Protein AF-A0A6A6PEU9-F1 (afdb_monomer_lite)

InterPro domains:
  IPR010686 Oil body-associated protein-like [PF06884] (40-135)
  IPR010686 Oil body-associated protein-like [PTHR31360] (38-137)

Structure (mmCIF, N/CA/C/O backbone):
data_AF-A0A6A6PEU9-F1
#
_entry.id   AF-A0A6A6PEU9-F1
#
loop_
_atom_site.group_PDB
_atom_site.id
_atom_site.type_symbol
_atom_site.label_atom_id
_atom_site.label_alt_id
_atom_site.label_comp_id
_atom_site.label_asym_id
_atom_site.label_entity_id
_atom_site.label_seq_id
_atom_site.pdbx_PDB_ins_code
_atom_site.Cartn_x
_atom_site.Cartn_y
_atom_site.Cartn_z
_atom_site.occupancy
_atom_site.B_iso_or_equiv
_atom_site.auth_seq_id
_atom_site.auth_comp_id
_atom_site.auth_asym_id
_atom_site.auth_atom_id
_atom_site.pdbx_PDB_model_num
ATOM 1 N N . MET A 1 1 ? 20.104 -5.148 23.949 1.00 26.19 1 MET A N 1
ATOM 2 C CA . MET A 1 1 ? 18.707 -4.749 23.679 1.00 26.19 1 MET A CA 1
ATOM 3 C C . MET A 1 1 ? 18.734 -3.359 23.061 1.00 26.19 1 MET A C 1
ATOM 5 O O . MET A 1 1 ? 18.937 -2.406 23.805 1.00 26.19 1 MET A O 1
ATOM 9 N N . PRO A 1 2 ? 18.671 -3.217 21.726 1.00 27.73 2 PRO A N 1
ATOM 10 C CA . PRO A 1 2 ? 18.661 -1.906 21.102 1.00 27.73 2 PRO A CA 1
ATOM 11 C C . PRO A 1 2 ? 17.276 -1.279 21.257 1.00 27.73 2 PRO A C 1
ATOM 13 O O . PRO A 1 2 ? 16.243 -1.933 21.154 1.00 27.73 2 PRO A O 1
ATOM 16 N N . THR A 1 3 ? 17.299 0.004 21.565 1.00 26.80 3 THR A N 1
ATOM 17 C CA . THR A 1 3 ? 16.186 0.875 21.921 1.00 26.80 3 THR A CA 1
ATOM 18 C C . THR A 1 3 ? 15.243 1.149 20.748 1.00 26.80 3 THR A C 1
ATOM 20 O O . THR A 1 3 ? 15.671 1.631 19.703 1.00 26.80 3 THR A O 1
ATOM 23 N N . TYR A 1 4 ? 13.944 0.970 20.985 1.00 27.44 4 TYR A N 1
ATOM 24 C CA . TYR A 1 4 ? 12.799 1.236 20.093 1.00 27.44 4 TYR A CA 1
ATOM 25 C C . TYR A 1 4 ? 12.694 2.694 19.573 1.00 27.44 4 TYR A C 1
ATOM 27 O O . TYR A 1 4 ? 11.881 3.013 18.714 1.00 27.44 4 TYR A O 1
ATOM 35 N N . ARG A 1 5 ? 13.541 3.604 20.071 1.00 23.84 5 ARG A N 1
ATOM 36 C CA . ARG A 1 5 ? 13.494 5.055 19.822 1.00 23.84 5 ARG A CA 1
ATOM 37 C C . ARG A 1 5 ? 14.050 5.491 18.455 1.00 23.84 5 ARG A C 1
ATOM 39 O O . ARG A 1 5 ? 13.851 6.635 18.070 1.00 23.84 5 ARG A O 1
ATOM 46 N N . SER A 1 6 ? 14.736 4.609 17.723 1.00 22.56 6 SER A N 1
ATOM 47 C CA . SER A 1 6 ? 15.400 4.958 16.452 1.00 22.56 6 SER A CA 1
ATOM 48 C C . SER A 1 6 ? 14.559 4.716 15.190 1.00 22.56 6 SER A C 1
ATOM 50 O O . SER A 1 6 ? 14.997 5.098 14.110 1.00 22.56 6 SER A O 1
ATOM 52 N N . LEU A 1 7 ? 13.381 4.092 15.296 1.00 28.72 7 LEU A N 1
ATOM 53 C CA . LEU A 1 7 ? 12.549 3.752 14.129 1.00 28.72 7 LEU A CA 1
ATO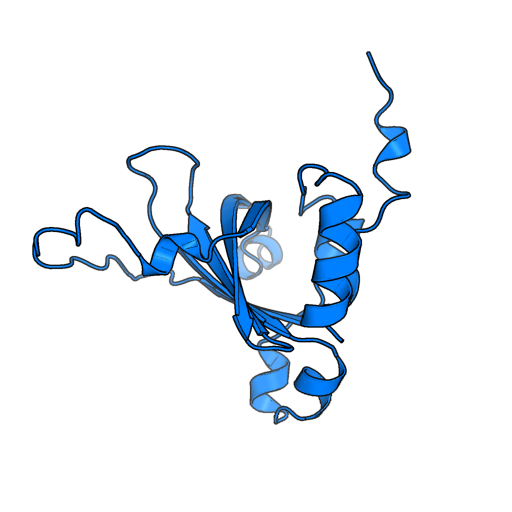M 54 C C . LEU A 1 7 ? 11.676 4.918 13.634 1.00 28.72 7 LEU A C 1
ATOM 56 O O . LEU A 1 7 ? 11.249 4.909 12.490 1.00 28.72 7 LEU A O 1
ATOM 60 N N . VAL A 1 8 ? 11.456 5.950 14.457 1.00 27.91 8 VAL A N 1
ATOM 61 C CA . VAL A 1 8 ? 10.550 7.072 14.124 1.00 27.91 8 VAL A CA 1
ATOM 62 C C . VAL A 1 8 ? 11.221 8.137 13.235 1.00 27.91 8 VAL A C 1
ATOM 64 O O . VAL A 1 8 ? 10.544 8.956 12.630 1.00 27.91 8 VAL A O 1
ATOM 67 N N . HIS A 1 9 ? 12.555 8.128 13.115 1.00 23.89 9 HIS A N 1
ATOM 68 C CA . HIS A 1 9 ? 13.314 9.152 12.376 1.00 23.89 9 HIS A CA 1
ATOM 69 C C . HIS A 1 9 ? 13.786 8.735 10.972 1.00 23.89 9 HIS A C 1
ATOM 71 O O . HIS A 1 9 ? 14.463 9.517 10.312 1.00 23.89 9 HIS A O 1
ATOM 77 N N . GLN A 1 10 ? 13.421 7.546 10.488 1.00 31.80 10 GLN A N 1
ATOM 78 C CA . GLN A 1 10 ? 13.625 7.149 9.089 1.00 31.80 10 GLN A CA 1
ATOM 79 C C . GLN A 1 10 ? 12.283 6.744 8.493 1.00 31.80 10 GLN A C 1
ATOM 81 O O . GLN A 1 10 ? 11.995 5.575 8.256 1.00 31.80 10 GLN A O 1
ATOM 86 N N . VAL A 1 11 ? 11.437 7.755 8.332 1.00 34.50 11 VAL A N 1
ATOM 87 C CA . VAL A 1 11 ? 10.167 7.662 7.629 1.00 34.50 11 VAL A CA 1
ATOM 88 C C . VAL A 1 11 ? 10.485 7.281 6.179 1.00 34.50 11 VAL A C 1
ATOM 90 O O . VAL A 1 11 ? 11.101 8.059 5.458 1.00 34.50 11 VAL A O 1
ATOM 93 N N . SER A 1 12 ? 10.163 6.049 5.784 1.00 38.41 12 SER A N 1
ATOM 94 C CA . SER A 1 12 ? 10.320 5.578 4.402 1.00 38.41 12 SER A CA 1
ATOM 95 C C . SER A 1 12 ? 9.551 6.511 3.440 1.00 38.41 12 SER A C 1
ATOM 97 O O . SER A 1 12 ? 8.486 6.999 3.837 1.00 38.41 12 SER A O 1
ATOM 99 N N . PRO A 1 13 ? 10.009 6.750 2.191 1.00 43.97 13 PRO A N 1
ATOM 100 C CA . PRO A 1 13 ? 9.319 7.583 1.187 1.00 43.97 13 PRO A CA 1
ATOM 101 C C . PRO A 1 13 ? 7.853 7.182 0.934 1.00 43.97 13 PRO A C 1
ATOM 103 O O . PRO A 1 13 ? 7.053 7.997 0.477 1.00 43.97 13 PRO A O 1
ATOM 106 N N . VAL A 1 14 ? 7.471 5.976 1.374 1.00 46.78 14 VAL A N 1
ATOM 107 C CA . VAL A 1 14 ? 6.097 5.458 1.501 1.00 46.78 14 VAL A CA 1
ATOM 108 C C . VAL A 1 14 ? 5.127 6.444 2.182 1.00 46.78 14 VAL A C 1
ATOM 110 O O . VAL A 1 14 ? 3.934 6.413 1.900 1.00 46.78 14 VAL A O 1
ATOM 113 N N . CYS A 1 15 ? 5.594 7.364 3.036 1.00 44.56 15 CYS A N 1
ATOM 114 C CA . CYS A 1 15 ? 4.701 8.291 3.746 1.00 44.56 15 CYS A CA 1
ATOM 115 C C . CYS A 1 15 ? 3.965 9.320 2.880 1.00 44.56 15 CYS A C 1
ATOM 117 O O . CYS A 1 15 ? 2.980 9.871 3.351 1.00 44.56 15 CYS A O 1
ATOM 119 N N . ASN A 1 16 ? 4.371 9.563 1.630 1.00 50.97 16 ASN A N 1
ATOM 120 C CA . ASN A 1 16 ? 3.663 10.507 0.749 1.00 50.97 16 ASN A CA 1
ATOM 121 C C . ASN A 1 16 ? 2.735 9.830 -0.272 1.00 50.97 16 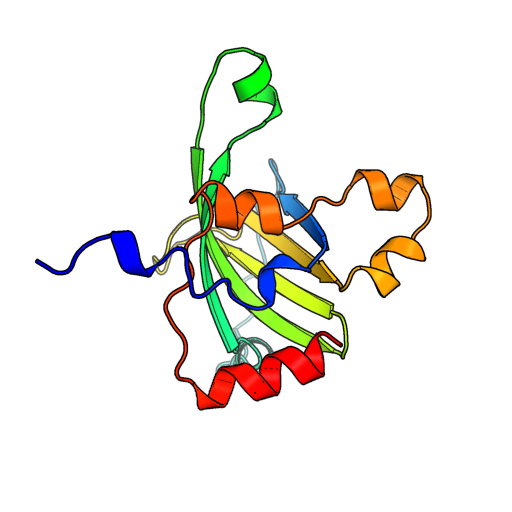ASN A C 1
ATOM 123 O O . ASN A 1 16 ? 2.196 10.504 -1.160 1.00 50.97 16 ASN A O 1
ATOM 127 N N . LEU A 1 17 ? 2.559 8.512 -0.173 1.00 53.56 17 LEU A N 1
ATOM 128 C CA . LEU A 1 17 ? 1.703 7.758 -1.075 1.00 53.56 17 LEU A CA 1
ATOM 129 C C . LEU A 1 17 ? 0.263 7.722 -0.566 1.00 53.56 17 LEU A C 1
ATOM 131 O O . LEU A 1 17 ? -0.018 7.644 0.632 1.00 53.56 17 LEU A O 1
ATOM 135 N N . ILE A 1 18 ? -0.652 7.814 -1.525 1.00 66.25 18 ILE A N 1
ATOM 136 C CA . ILE A 1 18 ? -2.081 7.650 -1.313 1.00 66.25 18 ILE A CA 1
ATOM 137 C C . ILE A 1 18 ? -2.461 6.265 -1.821 1.00 66.25 18 ILE A C 1
ATOM 139 O O . ILE A 1 18 ? -2.040 5.850 -2.906 1.00 66.25 18 ILE A O 1
ATOM 143 N N . THR A 1 19 ? -3.253 5.565 -1.021 1.00 62.81 19 THR A N 1
ATOM 144 C CA . THR A 1 19 ? -3.418 4.121 -1.077 1.00 62.81 19 THR A CA 1
ATOM 145 C C . THR A 1 19 ? -4.870 3.725 -1.252 1.00 62.81 19 THR A C 1
ATOM 147 O O . THR A 1 19 ? -5.734 4.228 -0.543 1.00 62.81 19 THR A O 1
ATOM 150 N N . LEU A 1 20 ? -5.122 2.775 -2.152 1.00 67.69 20 LEU A N 1
ATOM 151 C CA . LEU A 1 20 ? -6.394 2.081 -2.308 1.00 67.69 20 LEU A CA 1
ATOM 152 C C . LEU A 1 20 ? -6.202 0.602 -1.981 1.00 67.69 20 LEU A C 1
ATOM 154 O O . LEU A 1 20 ? -5.517 -0.115 -2.715 1.00 67.69 20 LEU A O 1
ATOM 158 N N . VAL A 1 21 ? -6.853 0.129 -0.919 1.00 69.62 21 VAL A N 1
ATOM 159 C CA . VAL A 1 21 ? -6.834 -1.289 -0.543 1.00 69.62 21 VAL A CA 1
ATOM 160 C C . VAL A 1 21 ? -8.140 -1.949 -0.970 1.00 69.62 21 VAL A C 1
ATOM 162 O O . VAL A 1 21 ? -9.201 -1.704 -0.396 1.00 69.62 21 VAL A O 1
ATOM 165 N N . SER A 1 22 ? -8.069 -2.854 -1.945 1.00 67.38 22 SER A N 1
ATOM 166 C CA . SER A 1 22 ? -9.188 -3.733 -2.278 1.00 67.38 22 SER A CA 1
ATOM 167 C C . SER A 1 22 ? -9.080 -5.019 -1.457 1.00 67.38 22 SER A C 1
ATOM 169 O O . SER A 1 22 ? -8.428 -5.982 -1.866 1.00 67.38 22 SER A O 1
ATOM 171 N N . ILE A 1 23 ? -9.686 -5.032 -0.263 1.00 56.09 23 ILE A N 1
ATOM 172 C CA . ILE A 1 23 ? -9.799 -6.243 0.566 1.00 56.09 23 ILE A CA 1
ATOM 173 C C . ILE A 1 23 ? -11.087 -6.959 0.181 1.00 56.09 23 ILE A C 1
ATOM 175 O O . ILE A 1 23 ? -12.190 -6.473 0.447 1.00 56.09 23 ILE A O 1
ATOM 179 N N . SER A 1 24 ? -10.974 -8.139 -0.420 1.00 46.78 24 SER A N 1
ATOM 180 C CA . SER A 1 24 ? -12.165 -8.925 -0.713 1.00 46.78 24 SER A CA 1
ATOM 181 C C . SER A 1 24 ? -12.570 -9.739 0.511 1.00 46.78 24 SER A C 1
ATOM 183 O O . SER A 1 24 ? -11.892 -10.688 0.893 1.00 46.78 24 SER A O 1
ATOM 185 N N . ARG A 1 25 ? -13.730 -9.424 1.102 1.00 48.84 25 ARG A N 1
ATOM 186 C CA . ARG A 1 25 ? -14.331 -10.259 2.163 1.00 48.84 25 ARG A CA 1
ATOM 187 C C . ARG A 1 25 ? -14.836 -11.624 1.651 1.00 48.84 25 ARG A C 1
ATOM 189 O O . ARG A 1 25 ? -15.205 -12.453 2.474 1.00 48.84 25 ARG A O 1
ATOM 196 N N . HIS A 1 26 ? -14.879 -11.858 0.330 1.00 43.16 26 HIS A N 1
ATOM 197 C CA . HIS A 1 26 ? -15.577 -13.007 -0.277 1.00 43.16 26 HIS A CA 1
ATOM 198 C C . HIS A 1 26 ? -14.841 -13.712 -1.435 1.00 43.16 26 HIS A C 1
ATOM 200 O O . HIS A 1 26 ? -15.398 -14.644 -2.014 1.00 43.16 26 HIS A O 1
ATOM 206 N N . LEU A 1 27 ? -13.612 -13.326 -1.801 1.00 43.72 27 LEU A N 1
ATOM 207 C CA . LEU A 1 27 ? -12.882 -14.021 -2.871 1.00 43.72 27 LEU A CA 1
ATOM 208 C C . LEU A 1 27 ? -12.172 -15.266 -2.322 1.00 43.72 27 LEU A C 1
ATOM 210 O O . LEU A 1 27 ? -11.004 -15.231 -1.952 1.00 43.72 27 LEU A O 1
ATOM 214 N N . LEU A 1 28 ? -12.869 -16.398 -2.336 1.00 42.50 28 LEU A N 1
ATOM 215 C CA . LEU A 1 28 ? -12.205 -17.688 -2.508 1.00 42.50 28 LEU A CA 1
ATOM 216 C C . LEU A 1 28 ? -11.989 -17.873 -4.010 1.00 42.50 28 LEU A C 1
ATOM 218 O O . LEU A 1 28 ? -12.876 -18.365 -4.710 1.00 42.50 28 LEU A O 1
ATOM 222 N N . ILE A 1 29 ? -10.848 -17.416 -4.533 1.00 47.84 29 ILE A N 1
ATOM 223 C CA . ILE A 1 29 ? -10.529 -17.657 -5.942 1.00 47.84 29 ILE A CA 1
ATOM 224 C C . ILE A 1 29 ? -10.036 -19.099 -6.084 1.00 47.84 29 ILE A C 1
ATOM 226 O O . ILE A 1 29 ? -8.868 -19.400 -5.856 1.00 47.84 29 ILE A O 1
ATOM 230 N N . ASN A 1 30 ? -10.940 -20.004 -6.454 1.00 41.41 30 ASN A N 1
ATOM 231 C CA . ASN A 1 30 ? -10.564 -21.334 -6.921 1.00 41.41 30 ASN A CA 1
ATOM 232 C C . ASN A 1 30 ? -10.098 -21.219 -8.373 1.00 41.41 30 ASN A C 1
ATOM 234 O O . ASN A 1 30 ? -10.913 -21.184 -9.295 1.00 41.41 30 ASN A O 1
ATOM 238 N N . PHE A 1 31 ? -8.785 -21.150 -8.577 1.00 50.00 31 PHE A N 1
ATOM 239 C CA . PHE A 1 31 ? -8.207 -21.308 -9.906 1.00 50.00 31 PHE A CA 1
ATOM 240 C C . 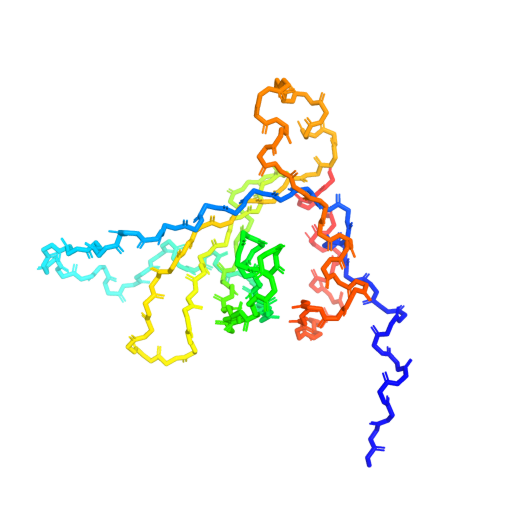PHE A 1 31 ? -8.140 -22.803 -10.260 1.00 50.00 31 PHE A C 1
ATOM 242 O O . PHE A 1 31 ? -7.758 -23.609 -9.406 1.00 50.00 31 PHE A O 1
ATOM 249 N N . PRO A 1 32 ? -8.492 -23.214 -11.495 1.00 47.44 32 PRO A N 1
ATOM 250 C CA . PRO A 1 32 ? -8.151 -24.552 -11.962 1.00 47.44 32 PRO A CA 1
ATOM 251 C C . PRO A 1 32 ? -6.632 -24.726 -11.867 1.00 47.44 32 PRO A C 1
ATOM 253 O O . PRO A 1 32 ? -5.889 -23.777 -12.121 1.00 47.44 32 PRO A O 1
ATOM 256 N N . ALA A 1 33 ? -6.171 -25.925 -11.502 1.00 54.44 33 ALA A N 1
ATOM 257 C CA . ALA A 1 33 ? -4.751 -26.256 -11.450 1.00 54.44 33 ALA A CA 1
ATOM 258 C C . ALA A 1 33 ? -4.142 -26.206 -12.863 1.00 54.44 33 ALA A C 1
ATOM 260 O O . ALA A 1 33 ? -4.000 -27.218 -13.543 1.00 54.44 33 ALA A O 1
ATOM 261 N N . MET A 1 34 ? -3.816 -25.006 -13.332 1.00 55.88 34 MET A N 1
ATOM 262 C CA . MET A 1 34 ? -2.866 -24.800 -14.409 1.00 55.88 34 MET A CA 1
ATOM 263 C C . MET A 1 34 ? -1.481 -25.005 -13.809 1.00 55.88 34 MET A C 1
ATOM 265 O O . MET A 1 34 ? -1.189 -24.474 -12.737 1.00 55.88 34 MET A O 1
ATOM 269 N N . ALA A 1 35 ? -0.638 -25.791 -14.480 1.00 57.88 35 ALA A N 1
ATOM 270 C CA . ALA A 1 35 ? 0.760 -25.897 -14.092 1.00 57.88 35 ALA A CA 1
ATOM 271 C C . ALA A 1 35 ? 1.334 -24.471 -14.023 1.00 57.88 35 ALA A C 1
ATOM 273 O O . ALA A 1 35 ? 1.233 -23.747 -15.021 1.00 57.88 35 ALA A O 1
ATOM 274 N N . PRO A 1 36 ? 1.860 -24.029 -12.867 1.00 60.25 36 PRO A N 1
ATOM 275 C CA . PRO A 1 36 ? 2.453 -22.711 -12.778 1.00 60.25 36 PRO A CA 1
ATOM 276 C C . PRO A 1 36 ? 3.569 -22.615 -13.816 1.00 60.25 36 PRO A C 1
ATOM 278 O O . PRO A 1 36 ? 4.270 -23.597 -14.080 1.00 60.25 36 PRO A O 1
ATOM 281 N N . ASN A 1 37 ? 3.748 -21.437 -14.411 1.00 63.72 37 ASN A N 1
ATOM 282 C CA . ASN A 1 37 ? 5.011 -21.156 -15.072 1.00 63.72 37 ASN A CA 1
ATOM 283 C C . ASN A 1 37 ? 6.114 -21.428 -14.040 1.00 63.72 37 ASN A C 1
ATOM 285 O O . ASN A 1 37 ? 6.172 -20.761 -13.016 1.00 63.72 37 ASN A O 1
ATOM 289 N N . ALA A 1 38 ? 6.954 -22.441 -14.263 1.00 68.38 38 ALA A N 1
ATOM 290 C CA . ALA A 1 38 ? 7.932 -22.853 -13.251 1.00 68.38 38 ALA A CA 1
ATOM 291 C C . ALA A 1 38 ? 8.866 -21.699 -12.841 1.00 68.38 38 ALA A C 1
ATOM 293 O O . ALA A 1 38 ? 9.410 -21.691 -11.742 1.00 68.38 38 ALA A O 1
ATOM 294 N N . GLU A 1 39 ? 9.017 -20.716 -13.728 1.00 78.81 39 GLU A N 1
ATOM 295 C CA . GLU A 1 39 ? 9.839 -19.530 -13.532 1.00 78.81 39 GLU A CA 1
ATOM 296 C C . GLU A 1 39 ? 9.123 -18.380 -12.818 1.00 78.81 39 GLU A C 1
ATOM 298 O O . GLU A 1 39 ? 9.799 -17.458 -12.391 1.00 78.81 39 GLU A O 1
ATOM 303 N N . PHE A 1 40 ? 7.786 -18.375 -12.714 1.00 81.06 40 PHE A N 1
ATOM 304 C CA . PHE A 1 40 ? 7.022 -17.307 -12.050 1.00 81.06 40 PHE A CA 1
ATOM 305 C C . PHE A 1 40 ? 7.436 -15.875 -12.443 1.00 81.06 40 PHE A C 1
ATOM 307 O O . PHE A 1 40 ? 7.375 -14.965 -11.623 1.00 81.06 40 PHE A O 1
ATOM 314 N N . MET A 1 41 ? 7.807 -15.661 -13.713 1.00 81.88 41 MET A N 1
ATOM 315 C CA . MET A 1 41 ? 8.402 -14.412 -14.217 1.00 81.88 41 MET A CA 1
ATOM 316 C C . MET A 1 41 ? 7.730 -13.110 -13.729 1.00 81.88 41 MET A C 1
ATOM 318 O O . MET A 1 41 ? 8.459 -12.194 -13.355 1.00 81.88 41 MET A O 1
ATOM 322 N N . PRO A 1 42 ? 6.385 -12.986 -13.659 1.00 77.94 42 PRO A N 1
ATOM 323 C CA . PRO A 1 42 ? 5.754 -11.774 -13.125 1.00 77.94 42 PRO A CA 1
ATOM 324 C C . PRO A 1 42 ? 6.103 -11.463 -11.660 1.00 77.94 42 PRO A C 1
ATOM 326 O O . PRO A 1 42 ? 6.138 -10.296 -11.278 1.00 77.94 42 PRO A O 1
ATOM 329 N N . LEU A 1 43 ? 6.380 -12.483 -10.840 1.00 84.25 43 LEU A N 1
ATOM 330 C CA . LEU A 1 43 ? 6.743 -12.325 -9.429 1.00 84.25 43 LEU A CA 1
ATOM 331 C C . LEU A 1 43 ? 8.172 -11.800 -9.243 1.00 84.25 43 LEU A C 1
ATOM 333 O O . LEU A 1 43 ? 8.482 -11.278 -8.177 1.00 84.25 43 LEU A O 1
ATOM 337 N N . HIS A 1 44 ? 9.029 -11.865 -10.269 1.00 86.19 44 HIS A N 1
ATOM 338 C CA . HIS A 1 44 ? 10.387 -11.308 -10.204 1.00 86.19 44 HIS A CA 1
ATOM 339 C C . HIS A 1 44 ? 10.413 -9.780 -10.054 1.00 86.19 44 HIS A C 1
ATOM 341 O O . HIS A 1 44 ? 11.437 -9.225 -9.668 1.00 86.19 44 HIS A O 1
ATOM 347 N N . ASN A 1 45 ? 9.295 -9.100 -10.325 1.00 86.06 45 ASN A N 1
ATOM 348 C CA . ASN A 1 45 ? 9.168 -7.656 -10.129 1.00 86.06 45 ASN A CA 1
ATOM 349 C C . ASN A 1 45 ? 8.843 -7.268 -8.676 1.00 86.06 45 ASN A C 1
ATOM 351 O O . ASN A 1 45 ? 8.797 -6.077 -8.370 1.00 86.06 45 ASN A O 1
ATOM 355 N N . ILE A 1 46 ? 8.596 -8.237 -7.784 1.00 88.69 46 ILE A N 1
ATOM 356 C CA . ILE A 1 46 ? 8.411 -7.964 -6.355 1.00 88.69 46 ILE A CA 1
ATOM 357 C C . ILE A 1 46 ? 9.759 -7.534 -5.776 1.00 88.69 46 ILE A C 1
ATOM 359 O O . ILE A 1 46 ? 10.709 -8.314 -5.724 1.00 88.69 46 ILE A O 1
ATOM 363 N N . CYS A 1 47 ? 9.833 -6.283 -5.338 1.00 85.31 47 CYS A N 1
ATOM 364 C CA . CYS A 1 47 ? 11.058 -5.647 -4.860 1.00 85.31 47 CYS A CA 1
ATOM 365 C C . CYS A 1 47 ? 10.990 -5.242 -3.385 1.00 85.31 47 CYS A C 1
ATOM 367 O O . CYS A 1 47 ? 11.999 -4.827 -2.817 1.00 85.31 47 CYS A O 1
ATOM 369 N N . GLU A 1 48 ? 9.817 -5.359 -2.764 1.00 85.69 48 GLU A N 1
ATOM 370 C CA . GLU A 1 48 ? 9.595 -4.985 -1.375 1.00 85.69 48 GLU A CA 1
ATOM 371 C C . GLU A 1 48 ? 8.657 -5.959 -0.676 1.00 85.69 48 GLU A C 1
ATOM 373 O O . GLU A 1 48 ? 7.686 -6.457 -1.252 1.00 85.69 48 GLU A O 1
ATOM 378 N N . TRP A 1 49 ? 8.947 -6.173 0.603 1.00 86.94 49 TRP A N 1
ATOM 379 C CA . TRP A 1 49 ? 8.039 -6.806 1.535 1.00 86.94 49 TRP A CA 1
ATOM 380 C C . TRP A 1 49 ? 7.855 -5.921 2.767 1.00 86.94 49 TRP A C 1
ATOM 382 O O . TRP A 1 49 ? 8.838 -5.463 3.356 1.00 86.94 49 TRP A O 1
ATOM 392 N N . LEU A 1 50 ? 6.603 -5.726 3.174 1.00 85.69 50 LEU A N 1
ATOM 393 C CA . LEU A 1 50 ? 6.245 -5.035 4.410 1.00 85.69 50 LEU A CA 1
ATOM 394 C C . LEU A 1 50 ? 5.135 -5.785 5.148 1.00 85.69 50 LEU A C 1
ATOM 396 O O . LEU A 1 50 ? 4.367 -6.551 4.558 1.00 85.69 50 LEU A O 1
ATOM 400 N N . ASN A 1 51 ? 5.068 -5.584 6.459 1.00 84.38 51 ASN A N 1
ATOM 401 C CA . ASN A 1 51 ? 4.060 -6.194 7.314 1.00 84.38 51 ASN A CA 1
ATOM 402 C C . ASN A 1 51 ? 3.239 -5.093 7.982 1.00 84.38 51 ASN A C 1
ATOM 404 O O . ASN A 1 51 ? 3.791 -4.119 8.496 1.00 84.38 51 ASN A O 1
ATOM 408 N N . ALA A 1 52 ? 1.922 -5.245 7.957 1.00 84.19 52 ALA A N 1
ATOM 409 C CA . ALA A 1 52 ? 1.007 -4.276 8.529 1.00 84.19 52 ALA A CA 1
ATOM 410 C C . ALA A 1 52 ? -0.072 -4.963 9.363 1.00 84.19 52 ALA A C 1
ATOM 412 O O . ALA A 1 52 ? -0.454 -6.106 9.118 1.00 84.19 52 ALA A O 1
ATOM 413 N N . LEU A 1 53 ? -0.594 -4.241 10.345 1.00 83.56 53 LEU A N 1
ATOM 414 C CA . LEU A 1 53 ? -1.734 -4.638 11.149 1.00 83.56 53 LEU A CA 1
ATOM 415 C C . LEU A 1 53 ? -2.986 -3.928 10.625 1.00 83.56 53 LEU A C 1
ATOM 417 O O . LEU A 1 53 ? -3.200 -2.744 10.876 1.00 83.56 53 LEU A O 1
ATOM 421 N N . HIS A 1 54 ? -3.839 -4.660 9.913 1.00 80.19 54 HIS A N 1
ATOM 422 C CA . HIS A 1 54 ? -5.065 -4.121 9.330 1.00 80.19 54 HIS A CA 1
ATOM 423 C C . HIS A 1 54 ? -6.220 -4.253 10.317 1.00 80.19 54 HIS A C 1
ATOM 425 O O . HIS A 1 54 ? -6.514 -5.347 10.800 1.00 80.19 54 HIS A O 1
ATOM 431 N N . VAL A 1 55 ? -6.917 -3.150 10.592 1.00 79.12 55 VAL A N 1
ATOM 432 C CA . VAL A 1 55 ? -8.094 -3.129 11.472 1.00 79.12 55 VAL A CA 1
ATOM 433 C C . VAL A 1 55 ? -9.366 -3.017 10.639 1.00 79.12 55 VAL A C 1
ATOM 435 O O . VAL A 1 55 ? -9.486 -2.159 9.767 1.00 79.12 55 VAL A O 1
ATOM 438 N N . TYR A 1 56 ? -10.359 -3.857 10.938 1.00 74.50 56 TYR A N 1
ATOM 439 C CA . TYR A 1 56 ? -11.678 -3.764 10.310 1.00 74.50 56 TYR A CA 1
ATOM 440 C C . TYR A 1 56 ? -12.429 -2.537 10.842 1.00 74.50 56 TYR A C 1
ATOM 442 O O . TYR A 1 56 ? -13.034 -2.581 11.914 1.00 74.50 56 TYR A O 1
ATOM 450 N N . THR A 1 57 ? -12.398 -1.443 10.082 1.00 71.25 57 THR A N 1
ATOM 451 C CA . THR A 1 57 ? -12.916 -0.127 10.493 1.00 71.25 57 THR A CA 1
ATOM 452 C C . THR A 1 57 ? -14.405 -0.143 10.846 1.00 71.25 57 THR A C 1
ATOM 454 O O . THR A 1 57 ? -14.788 0.443 11.858 1.00 71.25 57 THR A O 1
ATOM 457 N N . ASP A 1 58 ? -15.240 -0.858 10.088 1.00 74.69 58 ASP A N 1
ATOM 458 C CA . ASP A 1 58 ? -16.674 -0.997 10.392 1.00 74.69 58 ASP A CA 1
ATOM 459 C C . ASP A 1 58 ? -16.919 -1.664 11.747 1.00 74.69 58 ASP A C 1
ATOM 461 O O . ASP A 1 58 ? -17.800 -1.267 12.505 1.00 74.69 58 ASP A O 1
ATOM 465 N N . GLU A 1 59 ? -16.136 -2.691 12.073 1.00 77.38 59 GLU A N 1
ATOM 466 C CA . GLU A 1 59 ? -16.270 -3.412 13.338 1.00 77.38 59 GLU A CA 1
ATOM 467 C C . GLU A 1 59 ? -15.746 -2.545 14.488 1.00 77.38 59 GLU A C 1
ATOM 469 O O . GLU A 1 59 ? -16.422 -2.415 15.512 1.00 77.38 59 GLU A O 1
ATOM 474 N N . ALA A 1 60 ? -14.608 -1.872 14.282 1.00 80.38 60 ALA A N 1
ATOM 475 C CA . ALA A 1 60 ? -13.998 -0.988 15.271 1.00 80.38 60 ALA A CA 1
ATOM 476 C C . ALA A 1 60 ? -14.933 0.171 15.650 1.00 80.38 60 ALA A C 1
ATOM 478 O O . ALA A 1 60 ? -15.091 0.480 16.831 1.00 80.38 60 ALA A O 1
ATOM 479 N N . ARG A 1 61 ? -15.638 0.752 14.667 1.00 78.12 61 ARG A N 1
ATOM 480 C CA . ARG A 1 61 ? -16.675 1.778 14.889 1.00 78.12 61 ARG A CA 1
ATOM 481 C C . ARG A 1 61 ? -17.840 1.280 15.747 1.00 78.12 61 ARG A C 1
ATOM 483 O O . ARG A 1 61 ? -18.466 2.074 16.438 1.00 78.12 61 ARG A O 1
ATOM 490 N N . ASN A 1 62 ? -18.101 -0.025 15.736 1.00 84.94 62 ASN A N 1
ATOM 491 C CA . ASN A 1 62 ? -19.138 -0.683 16.531 1.00 84.94 62 ASN A CA 1
ATOM 492 C C . ASN A 1 62 ? -18.604 -1.273 17.852 1.00 84.94 62 ASN A C 1
ATOM 494 O O . ASN A 1 62 ? -19.250 -2.135 18.452 1.00 84.94 62 ASN A O 1
ATOM 498 N N . GLY A 1 63 ? -17.417 -0.850 18.303 1.00 85.12 63 GLY A N 1
ATOM 499 C CA . GLY A 1 63 ? -16.816 -1.297 19.563 1.00 85.12 63 GLY A CA 1
ATOM 500 C C . GLY A 1 63 ? -16.228 -2.711 19.524 1.00 85.12 63 GLY A C 1
ATOM 501 O O . GLY A 1 63 ? -15.955 -3.285 20.577 1.00 85.12 63 GLY A O 1
ATOM 502 N N . LYS A 1 64 ? -16.035 -3.294 18.333 1.00 87.25 64 LYS A N 1
ATOM 503 C CA . LYS A 1 64 ? -15.402 -4.606 18.144 1.00 87.25 64 LYS A CA 1
ATOM 504 C C . LYS A 1 64 ? -14.087 -4.447 17.395 1.00 87.25 64 LYS A C 1
ATOM 506 O O . LYS A 1 64 ? -14.079 -4.097 16.224 1.00 87.25 64 LYS A O 1
ATOM 511 N N . THR A 1 65 ? -12.969 -4.775 18.027 1.00 81.12 65 THR A N 1
ATOM 512 C CA . THR A 1 65 ? -11.668 -4.699 17.354 1.00 81.12 65 THR A CA 1
ATOM 513 C C . THR A 1 65 ? -11.260 -6.072 16.852 1.00 81.12 65 THR A C 1
ATOM 515 O O . THR A 1 65 ? -10.876 -6.937 17.638 1.00 81.12 65 THR A O 1
ATOM 518 N N . ARG A 1 66 ? -11.310 -6.262 15.532 1.00 80.00 66 ARG A N 1
ATOM 519 C CA . ARG A 1 66 ? -10.601 -7.351 14.862 1.00 80.00 66 ARG A CA 1
ATOM 520 C C . ARG A 1 66 ? -9.453 -6.764 14.059 1.00 80.00 66 ARG A C 1
ATOM 522 O O . ARG A 1 66 ? -9.667 -5.862 13.247 1.00 80.00 66 ARG A O 1
ATOM 529 N N . ALA A 1 67 ? -8.267 -7.307 14.289 1.00 81.06 67 ALA A N 1
ATOM 530 C CA . ALA A 1 67 ? -7.068 -6.980 13.543 1.00 81.06 67 ALA A CA 1
ATOM 531 C C . ALA A 1 67 ? -6.570 -8.210 12.780 1.00 81.06 67 ALA A C 1
ATOM 533 O O . ALA A 1 67 ? -6.845 -9.347 13.173 1.00 81.06 67 ALA A O 1
ATOM 534 N N . LEU A 1 68 ? -5.872 -7.965 11.683 1.00 83.12 68 LEU A N 1
ATOM 535 C CA . LEU A 1 68 ? -5.285 -8.974 10.821 1.00 83.12 68 LEU A CA 1
ATOM 536 C C . LEU A 1 68 ? -3.840 -8.584 10.533 1.00 83.12 68 LEU A C 1
ATOM 538 O O . LEU A 1 68 ? -3.579 -7.443 10.161 1.00 83.12 68 LEU A O 1
ATOM 542 N N . GLU A 1 69 ? -2.924 -9.530 10.694 1.00 86.81 69 GLU A N 1
ATOM 543 C CA . GLU A 1 69 ? -1.566 -9.384 10.182 1.00 86.81 69 GLU A CA 1
ATOM 544 C C . GLU A 1 69 ? -1.590 -9.536 8.655 1.00 86.81 69 GLU A C 1
ATOM 546 O O . GLU A 1 69 ? -2.125 -10.509 8.124 1.00 86.81 69 GLU A O 1
ATOM 551 N N . ALA A 1 70 ? -1.056 -8.544 7.951 1.00 88.81 70 ALA A N 1
ATOM 552 C CA . ALA A 1 70 ? -1.130 -8.415 6.507 1.00 88.81 70 ALA A CA 1
ATOM 553 C C . ALA A 1 70 ? 0.280 -8.315 5.917 1.00 88.81 70 ALA A C 1
ATOM 555 O O . ALA A 1 70 ? 1.026 -7.361 6.157 1.00 88.81 70 ALA A O 1
ATOM 556 N N . HIS A 1 71 ? 0.644 -9.314 5.121 1.00 90.31 71 HIS A N 1
ATOM 557 C CA . HIS A 1 71 ? 1.937 -9.421 4.459 1.00 90.31 71 HIS A CA 1
ATOM 558 C C . HIS A 1 71 ? 1.828 -8.875 3.042 1.00 90.31 71 HIS A C 1
ATOM 560 O O . HIS A 1 71 ? 1.172 -9.479 2.195 1.00 90.31 71 HIS A O 1
ATOM 566 N N . HIS A 1 72 ? 2.485 -7.754 2.782 1.00 90.81 72 HIS A N 1
ATOM 567 C CA . HIS A 1 72 ? 2.450 -7.076 1.496 1.00 90.81 72 HIS A CA 1
ATOM 568 C C . HIS A 1 72 ? 3.695 -7.436 0.700 1.00 90.81 72 HIS A C 1
ATOM 570 O O . HIS A 1 72 ? 4.812 -7.325 1.201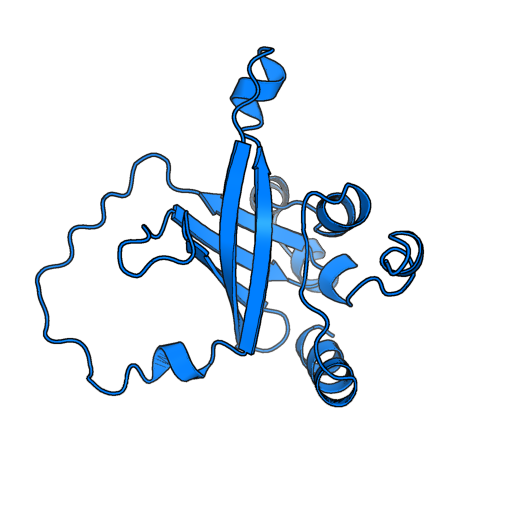 1.00 90.81 72 HIS A O 1
ATOM 576 N N . TYR A 1 73 ? 3.496 -7.845 -0.545 1.00 90.94 73 TYR A N 1
ATOM 577 C CA . TYR A 1 73 ? 4.553 -8.111 -1.512 1.00 90.94 73 TYR A CA 1
ATOM 578 C C . TYR A 1 73 ? 4.383 -7.144 -2.672 1.00 90.94 73 TYR A C 1
ATOM 580 O O . TYR A 1 73 ? 3.445 -7.277 -3.462 1.00 90.94 73 TYR A O 1
ATOM 588 N N . CYS A 1 74 ? 5.257 -6.149 -2.731 1.00 89.88 74 CYS A N 1
ATOM 589 C CA . CYS A 1 74 ? 5.066 -4.954 -3.534 1.00 89.88 74 CYS A CA 1
ATOM 590 C C . CYS A 1 74 ? 6.004 -4.906 -4.737 1.00 89.88 74 CYS A C 1
ATOM 592 O O . CYS A 1 74 ? 7.159 -5.333 -4.682 1.00 89.88 74 CYS A O 1
ATOM 594 N N . SER A 1 75 ? 5.490 -4.341 -5.824 1.00 90.25 75 SER A N 1
ATOM 595 C CA . SER A 1 75 ? 6.213 -4.095 -7.069 1.00 90.25 75 SER A CA 1
ATOM 596 C C . SER A 1 75 ? 5.899 -2.700 -7.603 1.00 90.25 75 SER A C 1
ATOM 598 O O . SER A 1 75 ? 4.754 -2.238 -7.537 1.00 90.25 75 SER A O 1
ATOM 600 N N . HIS A 1 76 ? 6.900 -2.027 -8.168 1.00 86.06 76 HIS A N 1
ATOM 601 C CA . HIS A 1 76 ? 6.686 -0.830 -8.983 1.00 86.06 76 HIS A CA 1
ATOM 602 C C . HIS A 1 76 ? 6.298 -1.260 -10.397 1.00 86.06 76 HIS A C 1
ATOM 604 O O . HIS A 1 76 ? 7.147 -1.528 -11.243 1.00 86.06 76 HIS A O 1
ATOM 610 N N . VAL A 1 77 ? 4.993 -1.353 -10.651 1.00 85.75 77 VAL A N 1
ATOM 611 C CA . VAL A 1 77 ? 4.458 -1.848 -11.933 1.00 85.75 77 VAL A CA 1
ATOM 612 C C . VAL A 1 77 ? 4.770 -0.877 -13.074 1.00 85.75 77 VAL A C 1
ATOM 614 O O . VAL A 1 77 ? 4.979 -1.282 -14.216 1.00 85.75 77 VAL A O 1
ATOM 617 N N . ARG A 1 78 ? 4.789 0.422 -12.766 1.00 85.44 78 ARG A N 1
ATOM 618 C CA . ARG A 1 78 ? 5.218 1.508 -13.654 1.00 85.44 78 ARG A CA 1
ATOM 619 C C . ARG A 1 78 ? 5.545 2.746 -12.824 1.00 85.44 78 ARG A C 1
ATOM 621 O O . ARG A 1 78 ? 5.232 2.796 -11.636 1.00 85.44 78 ARG A O 1
ATOM 628 N N . LYS A 1 79 ? 6.079 3.786 -13.473 1.00 85.50 79 LYS A N 1
ATOM 629 C CA . LYS A 1 79 ? 6.245 5.100 -12.842 1.00 85.50 79 LYS A CA 1
ATOM 630 C C . LYS A 1 79 ? 4.927 5.564 -12.200 1.00 85.50 79 LYS A C 1
ATOM 632 O O . LYS A 1 79 ? 3.871 5.516 -12.849 1.00 85.50 79 LYS A O 1
ATOM 637 N N . ASN A 1 80 ? 5.011 6.019 -10.951 1.00 84.75 80 ASN A N 1
ATOM 638 C CA . ASN A 1 80 ? 3.907 6.540 -10.142 1.00 84.75 80 ASN A CA 1
ATOM 639 C C . ASN A 1 80 ? 2.798 5.518 -9.827 1.00 84.75 80 ASN A C 1
ATOM 641 O O . ASN A 1 80 ? 1.658 5.917 -9.581 1.00 84.75 80 ASN A O 1
ATOM 645 N N . LEU A 1 81 ? 3.092 4.214 -9.883 1.00 86.50 81 LEU A N 1
ATOM 646 C CA . LEU A 1 81 ? 2.161 3.167 -9.466 1.00 86.50 81 LEU A CA 1
ATOM 647 C C . LEU A 1 81 ? 2.910 1.989 -8.843 1.00 86.50 81 LEU A C 1
ATOM 649 O O . LEU A 1 81 ? 3.558 1.205 -9.546 1.00 86.50 81 LEU A O 1
ATOM 653 N N . ARG A 1 82 ? 2.732 1.820 -7.536 1.00 88.50 82 ARG A N 1
ATOM 654 C CA . ARG A 1 82 ? 3.101 0.595 -6.828 1.00 88.50 82 ARG A CA 1
ATOM 655 C C . ARG A 1 82 ? 1.856 -0.267 -6.629 1.00 88.50 82 ARG A C 1
ATOM 657 O O . ARG A 1 82 ? 0.767 0.246 -6.378 1.00 88.50 82 ARG A O 1
ATOM 664 N N . GLN A 1 83 ? 2.032 -1.575 -6.767 1.00 89.25 83 GLN A N 1
ATOM 665 C CA . GLN A 1 83 ? 1.005 -2.580 -6.521 1.00 89.25 83 GLN A CA 1
ATOM 666 C C . GLN A 1 83 ? 1.543 -3.617 -5.542 1.00 89.25 83 GLN A C 1
ATOM 668 O O . GLN A 1 83 ? 2.652 -4.121 -5.733 1.00 89.25 83 GLN A O 1
ATOM 673 N N . CYS A 1 84 ? 0.742 -3.962 -4.539 1.00 91.69 84 CYS A N 1
ATOM 674 C CA . CYS A 1 84 ? 1.069 -4.983 -3.556 1.00 91.69 84 CYS A CA 1
ATOM 675 C C . CYS A 1 84 ? 0.032 -6.100 -3.539 1.00 91.69 84 CYS A C 1
ATOM 677 O O . CYS A 1 84 ? -1.175 -5.855 -3.541 1.00 91.69 84 CYS A O 1
ATOM 679 N N . LEU A 1 85 ? 0.519 -7.336 -3.481 1.00 93.06 85 LEU A N 1
ATOM 680 C CA . LEU A 1 85 ? -0.285 -8.502 -3.133 1.00 93.06 85 LEU A CA 1
ATOM 681 C C . LEU A 1 85 ? -0.288 -8.652 -1.614 1.00 93.06 85 LEU A C 1
ATOM 683 O O . LEU A 1 85 ? 0.784 -8.662 -1.010 1.00 93.06 85 LEU A O 1
ATOM 687 N N . ILE A 1 86 ? -1.469 -8.787 -1.011 1.00 89.38 86 ILE A N 1
ATOM 688 C CA . ILE A 1 86 ? -1.618 -8.871 0.444 1.00 89.38 86 ILE A CA 1
ATOM 689 C C . ILE A 1 86 ? -2.020 -10.286 0.840 1.00 89.38 86 ILE A C 1
ATOM 691 O O . ILE A 1 86 ? -3.055 -10.786 0.392 1.00 89.38 86 ILE A O 1
ATOM 695 N N . TYR A 1 87 ? -1.239 -10.905 1.718 1.00 90.88 87 TYR A N 1
ATOM 696 C CA . TYR A 1 87 ? -1.493 -12.232 2.271 1.00 90.88 87 TYR A CA 1
ATOM 697 C C . TYR A 1 87 ? -1.775 -12.178 3.775 1.00 90.88 87 TYR A C 1
ATOM 699 O O . TYR A 1 87 ? -1.273 -11.301 4.475 1.00 90.88 87 TYR A O 1
ATOM 707 N N . ASP A 1 88 ? -2.560 -13.131 4.278 1.00 87.88 88 ASP A N 1
ATOM 708 C CA . ASP A 1 88 ? -2.922 -13.227 5.704 1.00 87.88 88 ASP A CA 1
ATOM 709 C C . ASP A 1 88 ? -1.846 -13.856 6.606 1.00 87.88 88 ASP A C 1
ATOM 711 O O . ASP A 1 88 ? -2.016 -13.905 7.823 1.00 87.88 88 ASP A O 1
ATOM 715 N N . SER A 1 89 ? -0.762 -14.378 6.028 1.00 87.56 89 SER A N 1
ATOM 716 C CA . SER A 1 89 ? 0.400 -14.890 6.759 1.00 87.56 89 SER A CA 1
ATOM 717 C C . SER A 1 89 ? 1.631 -14.994 5.848 1.00 87.56 89 SER A C 1
ATOM 719 O O . SER A 1 89 ? 1.521 -14.924 4.626 1.00 87.56 89 SER A O 1
ATOM 721 N N . GLY A 1 90 ? 2.813 -15.213 6.433 1.00 86.25 90 GLY A N 1
ATOM 722 C CA . GLY A 1 90 ? 4.052 -15.521 5.701 1.00 86.25 90 GLY A CA 1
ATOM 723 C C . GLY A 1 90 ? 4.257 -17.010 5.385 1.00 86.25 90 GLY A C 1
ATOM 724 O O . GLY A 1 90 ? 5.381 -17.430 5.113 1.00 86.25 90 GLY A O 1
ATOM 725 N N . ARG A 1 91 ? 3.216 -17.842 5.508 1.00 89.56 91 ARG A N 1
ATOM 726 C CA . ARG A 1 91 ? 3.304 -19.300 5.327 1.00 89.56 91 ARG A CA 1
ATOM 727 C C . ARG A 1 91 ? 3.073 -19.706 3.870 1.00 89.56 91 ARG A C 1
ATOM 729 O O . ARG A 1 91 ? 2.483 -18.970 3.091 1.00 89.56 91 ARG A O 1
ATOM 736 N N . GLN A 1 92 ? 3.484 -20.923 3.513 1.00 86.62 92 GLN A N 1
ATOM 737 C CA . GLN A 1 92 ? 3.281 -21.464 2.162 1.00 86.62 92 GLN A CA 1
ATOM 738 C C . GLN A 1 92 ? 1.795 -21.601 1.779 1.00 86.62 92 GLN A C 1
ATOM 740 O O . GLN A 1 92 ? 1.454 -21.527 0.604 1.00 86.62 92 GLN A O 1
ATOM 745 N N . ASP A 1 93 ? 0.922 -21.803 2.765 1.00 86.31 93 ASP A N 1
ATOM 746 C CA . ASP A 1 93 ? -0.530 -21.937 2.626 1.00 86.31 93 ASP A CA 1
ATOM 747 C C . ASP A 1 93 ? -1.288 -20.611 2.831 1.00 86.31 93 ASP A C 1
ATOM 749 O O . ASP A 1 93 ? -2.510 -20.621 2.995 1.00 86.31 93 ASP A O 1
ATOM 753 N N . ALA A 1 94 ? -0.581 -19.475 2.834 1.00 90.44 94 ALA A N 1
ATOM 754 C CA . ALA A 1 94 ? -1.186 -18.164 3.021 1.00 90.44 94 ALA A CA 1
ATOM 755 C C . ALA A 1 94 ? -2.213 -17.841 1.929 1.00 90.44 94 ALA A C 1
ATOM 757 O O . ALA A 1 94 ? -2.036 -18.152 0.748 1.00 90.44 94 ALA A O 1
ATOM 758 N N . ARG A 1 95 ? -3.292 -17.166 2.323 1.00 89.19 95 ARG A N 1
ATOM 759 C CA . ARG A 1 95 ? -4.372 -16.780 1.412 1.00 89.19 95 ARG A CA 1
ATOM 760 C C . ARG A 1 95 ? -4.154 -15.353 0.939 1.00 89.19 95 ARG A C 1
ATOM 762 O O . ARG A 1 95 ? -3.902 -14.468 1.754 1.00 89.19 95 ARG A O 1
ATOM 769 N N . LEU A 1 96 ? -4.308 -15.125 -0.365 1.00 90.25 96 LEU A N 1
ATOM 770 C CA . LEU A 1 96 ? -4.392 -13.775 -0.916 1.00 90.25 96 LEU A CA 1
ATOM 771 C C . LEU A 1 96 ? -5.698 -13.134 -0.427 1.00 90.25 96 LEU A C 1
ATOM 773 O O . LEU A 1 96 ? -6.784 -13.629 -0.723 1.00 90.25 96 LEU A O 1
ATOM 777 N N . ILE A 1 97 ? -5.586 -12.043 0.323 1.00 85.69 97 ILE A N 1
ATOM 778 C CA . ILE A 1 97 ? -6.716 -11.345 0.953 1.00 85.69 97 ILE A CA 1
ATOM 779 C C . ILE A 1 97 ? -7.020 -9.991 0.310 1.00 85.69 97 ILE A C 1
ATOM 781 O O . ILE A 1 97 ? -8.107 -9.442 0.510 1.00 85.69 97 ILE A O 1
ATOM 785 N N . GLY A 1 98 ? -6.095 -9.457 -0.485 1.00 86.19 98 GLY A N 1
ATOM 786 C CA . GLY A 1 98 ? -6.313 -8.197 -1.175 1.00 86.19 98 GLY A CA 1
ATOM 787 C C . GLY A 1 98 ? -5.205 -7.815 -2.139 1.00 86.19 98 GLY A C 1
ATOM 788 O O . GLY A 1 98 ? -4.148 -8.448 -2.204 1.00 86.19 98 GLY A O 1
ATOM 789 N N . VAL A 1 99 ? -5.486 -6.750 -2.880 1.00 88.75 99 VAL A N 1
ATOM 790 C CA . VAL A 1 99 ? -4.512 -6.027 -3.696 1.00 88.75 99 VAL A CA 1
ATOM 791 C C . VAL A 1 99 ? -4.562 -4.568 -3.277 1.00 88.75 99 VAL A C 1
ATOM 793 O O . VAL A 1 99 ? -5.645 -3.989 -3.154 1.00 88.75 99 VAL A O 1
ATOM 796 N N . GLU A 1 100 ? -3.392 -3.992 -3.057 1.00 89.00 100 GLU A N 1
ATOM 797 C CA . GLU A 1 100 ? -3.229 -2.588 -2.710 1.00 89.00 100 GLU A CA 1
ATOM 798 C C . GLU A 1 100 ? -2.527 -1.849 -3.843 1.00 89.00 100 GLU A C 1
ATOM 800 O O . GLU A 1 100 ? -1.588 -2.366 -4.454 1.00 89.00 100 GLU A O 1
ATOM 805 N N . TYR A 1 101 ? -2.990 -0.633 -4.116 1.00 88.44 101 TYR A N 1
ATOM 806 C CA . TYR A 1 101 ? -2.357 0.292 -5.042 1.00 88.44 101 TYR A CA 1
ATOM 807 C C . TYR A 1 101 ? -1.909 1.530 -4.295 1.00 88.44 101 TYR A C 1
ATOM 809 O O . TYR A 1 101 ? -2.659 2.065 -3.486 1.00 88.44 101 TYR A O 1
ATOM 817 N N . MET A 1 102 ? -0.722 2.013 -4.632 1.00 87.75 102 MET A N 1
ATOM 818 C CA . MET A 1 102 ? -0.173 3.257 -4.119 1.00 87.75 102 MET A CA 1
ATOM 819 C C . MET A 1 102 ? 0.201 4.171 -5.276 1.00 87.75 102 MET A C 1
ATOM 821 O O . MET A 1 102 ? 0.865 3.751 -6.233 1.00 87.75 102 MET A O 1
ATOM 825 N N . VAL A 1 103 ? -0.202 5.433 -5.167 1.00 85.81 103 VAL A N 1
ATOM 826 C CA . VAL A 1 103 ? 0.111 6.484 -6.135 1.00 85.81 103 VAL A CA 1
ATOM 827 C C . VAL A 1 103 ? 0.610 7.738 -5.416 1.00 85.81 103 VAL A C 1
ATOM 829 O O . VAL A 1 103 ? 0.206 8.001 -4.282 1.00 85.81 103 VAL A O 1
ATOM 832 N N . PRO A 1 104 ? 1.464 8.557 -6.051 1.00 86.62 104 PRO A N 1
ATOM 833 C CA . PRO A 1 104 ? 1.845 9.835 -5.476 1.00 86.62 104 PRO A CA 1
ATOM 834 C C . PRO A 1 104 ? 0.660 10.799 -5.472 1.00 86.62 104 PRO A C 1
ATOM 836 O O . PRO A 1 104 ? -0.233 10.735 -6.324 1.00 86.62 104 PRO A O 1
ATOM 839 N N . LYS A 1 105 ? 0.698 11.769 -4.556 1.00 85.56 105 LYS A N 1
ATOM 840 C CA . LYS A 1 105 ? -0.338 12.799 -4.389 1.00 85.56 105 LYS A CA 1
ATOM 841 C C . LYS A 1 105 ? -0.785 13.460 -5.701 1.00 85.56 105 LYS A C 1
ATOM 843 O O . LYS A 1 105 ? -1.976 13.636 -5.924 1.00 85.56 105 LYS A O 1
ATOM 848 N N . GLN A 1 106 ? 0.150 13.755 -6.605 1.00 87.19 106 GLN A N 1
ATOM 849 C CA . GLN A 1 106 ? -0.150 14.392 -7.895 1.00 87.19 106 GLN A CA 1
ATOM 850 C C . GLN A 1 106 ? -1.021 13.532 -8.829 1.00 87.19 106 GLN A C 1
ATOM 852 O O . GLN A 1 106 ? -1.660 14.063 -9.738 1.00 87.19 106 GLN A O 1
ATOM 857 N N . VAL A 1 107 ? -0.995 12.204 -8.672 1.00 88.75 107 VAL A N 1
ATOM 858 C CA . VAL A 1 107 ? -1.884 11.288 -9.400 1.00 88.75 107 VAL A CA 1
ATOM 859 C C . VAL A 1 107 ? -3.250 11.262 -8.728 1.00 88.75 107 VAL A C 1
ATOM 861 O O . VAL A 1 107 ? -4.250 11.405 -9.422 1.00 88.75 107 VAL A O 1
ATOM 864 N N . TYR A 1 108 ? -3.291 11.159 -7.398 1.00 87.38 108 TYR A N 1
ATOM 865 C CA . TYR A 1 108 ? -4.533 11.190 -6.623 1.00 87.38 108 TYR A CA 1
ATOM 866 C C . TYR A 1 108 ? -5.361 12.460 -6.871 1.00 87.38 108 TYR A C 1
ATOM 868 O O . TYR A 1 108 ? -6.558 12.374 -7.117 1.00 87.38 108 TYR A O 1
ATOM 876 N N . GLU A 1 109 ? -4.725 13.636 -6.891 1.00 90.06 109 GLU A N 1
ATOM 877 C CA . GLU A 1 109 ? -5.399 14.924 -7.128 1.00 90.06 109 GLU A CA 1
ATOM 878 C C . GLU A 1 109 ? -6.075 15.016 -8.508 1.00 90.06 109 GLU A C 1
ATOM 880 O O . GLU A 1 109 ? -6.921 15.882 -8.725 1.00 90.06 109 GLU A O 1
ATOM 885 N N . LYS A 1 110 ? -5.712 14.128 -9.443 1.00 93.06 110 LYS A N 1
ATOM 886 C CA . LYS A 1 110 ? -6.306 14.034 -10.785 1.00 93.06 110 LYS A CA 1
ATOM 887 C C . LYS A 1 110 ? -7.430 13.000 -10.879 1.00 93.06 110 LYS A C 1
ATOM 889 O O . LYS A 1 110 ? -8.070 12.929 -11.926 1.00 93.06 110 LYS A O 1
ATOM 894 N N . LEU A 1 111 ? -7.643 12.187 -9.844 1.00 88.62 111 LEU A N 1
ATOM 895 C CA . LEU A 1 111 ? -8.748 11.231 -9.788 1.00 88.62 111 LEU A CA 1
ATOM 896 C C . LEU A 1 111 ? -10.071 11.976 -9.609 1.00 88.62 111 LEU A C 1
ATOM 898 O O . LEU A 1 111 ? -10.106 13.073 -9.045 1.00 88.62 111 LEU A O 1
ATOM 902 N N . ASP A 1 112 ? -11.166 11.382 -10.075 1.00 91.94 112 ASP A N 1
ATOM 903 C CA . ASP A 1 112 ? -12.492 11.930 -9.814 1.00 91.94 112 ASP A CA 1
ATOM 904 C C . ASP A 1 112 ? -12.871 11.812 -8.328 1.00 91.94 112 ASP A C 1
ATOM 906 O O . ASP A 1 112 ? -12.259 11.082 -7.547 1.00 91.94 112 ASP A O 1
ATOM 910 N N . ALA A 1 113 ? -13.885 12.572 -7.920 1.00 91.19 113 ALA A N 1
ATOM 911 C CA . ALA A 1 113 ? -14.266 12.673 -6.518 1.00 91.19 113 ALA A CA 1
ATOM 912 C C . ALA A 1 113 ? -14.837 11.371 -5.933 1.00 91.19 113 ALA A C 1
ATOM 914 O O . ALA A 1 113 ? -14.784 11.202 -4.717 1.00 91.19 113 ALA A O 1
ATOM 915 N N . GLU A 1 114 ? -15.410 10.476 -6.744 1.00 87.69 114 GLU A N 1
ATOM 916 C CA . GLU A 1 114 ? -15.901 9.187 -6.246 1.00 87.69 114 GLU A CA 1
ATOM 917 C C . GLU A 1 114 ? -14.740 8.231 -6.020 1.00 87.69 114 GLU A C 1
ATOM 919 O O . GLU A 1 114 ? -14.677 7.588 -4.973 1.00 87.69 114 GLU A O 1
ATOM 924 N N . GLU A 1 115 ? -13.788 8.219 -6.950 1.00 84.38 115 GLU A N 1
ATOM 925 C CA . GLU A 1 115 ? -12.569 7.440 -6.833 1.00 84.38 115 GLU A CA 1
ATOM 926 C C . GLU A 1 115 ? -11.768 7.893 -5.611 1.00 84.38 115 GLU A C 1
ATOM 928 O O . GLU A 1 115 ? -11.474 7.062 -4.764 1.00 84.38 115 GLU A O 1
ATOM 933 N N . GLN A 1 116 ? -11.519 9.197 -5.426 1.00 83.75 116 GLN A N 1
ATOM 934 C CA . GLN A 1 116 ? -10.751 9.730 -4.287 1.00 83.75 116 GLN A CA 1
ATOM 935 C C . GLN A 1 116 ? -11.255 9.258 -2.909 1.00 83.75 116 GLN A C 1
ATOM 937 O O . GLN A 1 116 ? -10.449 9.052 -2.004 1.00 83.75 116 GLN A O 1
ATOM 942 N N . LYS A 1 117 ? -12.567 9.031 -2.738 1.00 83.38 117 LYS A N 1
ATOM 943 C CA . LYS A 1 117 ? -13.152 8.544 -1.469 1.00 83.38 117 LYS A CA 1
ATOM 944 C C . LYS A 1 117 ? -12.683 7.145 -1.082 1.00 83.38 117 LYS A C 1
ATOM 946 O O . LYS A 1 117 ? -12.825 6.764 0.079 1.00 83.38 117 LYS A O 1
ATOM 951 N N . LEU A 1 118 ? -12.198 6.373 -2.049 1.00 80.81 118 LEU A N 1
ATOM 952 C CA . LEU A 1 118 ? -11.719 5.014 -1.837 1.00 80.81 118 LEU A CA 1
ATOM 953 C C . LEU A 1 118 ? -10.265 4.979 -1.349 1.00 80.81 118 LEU A C 1
ATOM 955 O O . LEU A 1 118 ? -9.797 3.915 -0.950 1.00 80.81 118 LEU A O 1
ATOM 959 N N . TRP A 1 119 ? -9.566 6.118 -1.362 1.00 85.75 119 TRP A N 1
ATOM 960 C CA . TRP A 1 119 ? -8.150 6.183 -1.029 1.00 85.75 119 TRP A CA 1
ATOM 961 C C . TRP A 1 119 ? -7.893 6.827 0.337 1.00 85.75 119 TRP A C 1
ATOM 963 O O . TRP A 1 119 ? -8.648 7.681 0.807 1.00 85.75 119 TRP A O 1
ATOM 973 N N . HIS A 1 120 ? -6.775 6.461 0.960 1.00 79.81 120 HIS A N 1
ATOM 974 C CA . HIS A 1 120 ? -6.289 7.044 2.212 1.00 79.81 120 HIS A CA 1
ATOM 975 C C . HIS A 1 120 ? -4.777 7.287 2.178 1.00 79.81 120 HIS A C 1
ATOM 977 O O . HIS A 1 120 ? -4.066 6.713 1.364 1.00 79.81 120 HIS A O 1
ATOM 983 N N . SER A 1 121 ? -4.266 8.155 3.053 1.00 78.38 121 SER A N 1
ATOM 984 C CA . SER A 1 121 ? -2.819 8.409 3.149 1.00 78.38 121 SER A CA 1
ATOM 985 C C . SER A 1 121 ? -2.115 7.307 3.943 1.00 78.38 121 SER A C 1
ATOM 987 O O . SER A 1 121 ? -2.538 6.991 5.059 1.00 78.38 121 SER A O 1
ATOM 989 N N . HIS A 1 122 ? -1.004 6.785 3.414 1.00 73.19 122 HIS A N 1
ATOM 990 C CA . HIS A 1 122 ? -0.128 5.850 4.134 1.00 73.19 122 HIS A CA 1
ATOM 991 C C . HIS A 1 122 ? 0.640 6.497 5.293 1.00 73.19 122 HIS A C 1
ATOM 993 O O . HIS A 1 122 ? 1.062 5.789 6.207 1.00 73.19 122 HIS A O 1
ATOM 999 N N . GLU A 1 123 ? 0.765 7.828 5.329 1.00 69.62 123 GLU A N 1
ATOM 1000 C CA . GLU A 1 123 ? 1.417 8.549 6.435 1.00 69.62 123 GLU A CA 1
ATOM 1001 C C . GLU A 1 123 ? 0.827 8.158 7.798 1.00 69.62 123 GLU A C 1
ATOM 1003 O O . GLU A 1 123 ? 1.547 7.915 8.769 1.00 69.62 123 GLU A O 1
ATOM 1008 N N . PHE A 1 124 ? -0.501 8.033 7.861 1.00 63.75 124 PHE A N 1
ATOM 1009 C CA . PHE A 1 124 ? -1.203 7.678 9.088 1.00 63.75 124 PHE A CA 1
ATOM 1010 C C . PHE A 1 124 ? -0.831 6.275 9.586 1.00 63.75 124 PHE A C 1
ATOM 1012 O O . PHE A 1 124 ? -0.676 6.059 10.790 1.00 63.75 124 PHE A O 1
ATOM 1019 N N . GLU A 1 125 ? -0.662 5.315 8.679 1.00 63.22 125 GLU A N 1
ATOM 1020 C CA . GLU A 1 125 ? -0.357 3.922 9.021 1.00 63.22 125 GLU A CA 1
ATOM 1021 C C . GLU A 1 125 ? 1.076 3.765 9.543 1.00 63.22 125 GLU A C 1
ATOM 1023 O O . GLU A 1 125 ? 1.311 3.029 10.504 1.00 63.22 125 GLU A O 1
ATOM 1028 N N . VAL A 1 126 ? 2.017 4.524 8.976 1.00 65.44 126 VAL A N 1
ATOM 1029 C CA . VAL A 1 126 ? 3.416 4.547 9.424 1.00 65.44 126 VAL A CA 1
ATOM 1030 C C . VAL A 1 126 ? 3.543 5.238 10.780 1.00 65.44 126 VAL A C 1
ATOM 1032 O O . VAL A 1 126 ? 4.154 4.694 11.700 1.00 65.44 126 VAL A O 1
ATOM 1035 N N . VAL A 1 127 ? 2.932 6.415 10.948 1.00 64.12 127 VAL A N 1
ATOM 1036 C CA . VAL A 1 127 ? 3.038 7.189 12.198 1.00 64.12 127 VAL A CA 1
ATOM 1037 C C . VAL A 1 127 ? 2.317 6.498 13.361 1.00 64.12 127 VAL A C 1
ATOM 1039 O O . VAL A 1 127 ? 2.774 6.576 14.502 1.00 64.12 127 VAL A O 1
ATOM 1042 N N . SER A 1 128 ? 1.220 5.784 13.095 1.00 65.31 128 SER A N 1
ATOM 1043 C CA . SER A 1 128 ? 0.502 5.007 14.118 1.00 65.31 128 SER A CA 1
ATOM 1044 C C . SER A 1 128 ? 1.214 3.712 14.530 1.00 65.31 128 SER A C 1
ATOM 1046 O O . SER A 1 128 ? 0.814 3.090 15.515 1.00 65.31 128 SER A O 1
ATOM 1048 N N . GLY A 1 129 ? 2.262 3.302 13.805 1.00 66.38 129 GLY A N 1
ATOM 1049 C CA . GLY A 1 129 ? 2.949 2.027 14.015 1.00 66.38 129 GLY A CA 1
ATOM 1050 C C . GLY A 1 129 ? 2.139 0.810 13.561 1.00 66.38 129 GLY A C 1
ATOM 1051 O O . GLY A 1 129 ? 2.506 -0.317 13.889 1.00 66.38 129 GLY A O 1
ATOM 1052 N N . MET A 1 130 ? 1.044 1.019 12.820 1.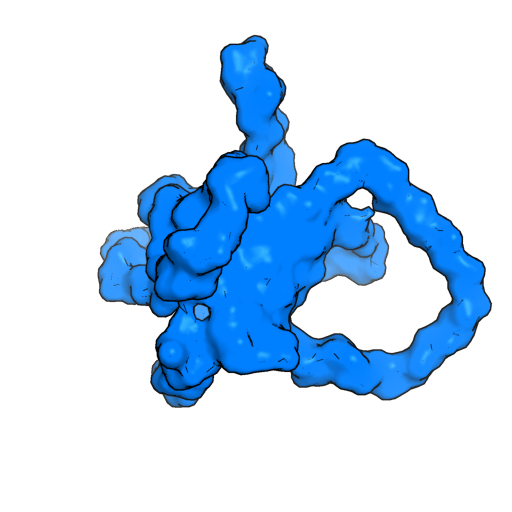00 68.62 130 MET A N 1
ATOM 1053 C CA . MET A 1 130 ? 0.275 -0.067 12.211 1.00 68.62 130 MET A CA 1
ATOM 1054 C C . MET A 1 130 ? 0.986 -0.667 10.997 1.00 68.62 130 MET A C 1
ATOM 1056 O O . MET A 1 130 ? 0.653 -1.781 10.609 1.00 68.62 130 MET A O 1
ATOM 1060 N N . LEU A 1 131 ? 1.967 0.027 10.418 1.00 69.62 131 LEU A N 1
ATOM 1061 C CA . LEU A 1 131 ? 2.778 -0.462 9.308 1.00 69.62 131 LEU A CA 1
ATOM 1062 C C . LEU A 1 131 ? 4.256 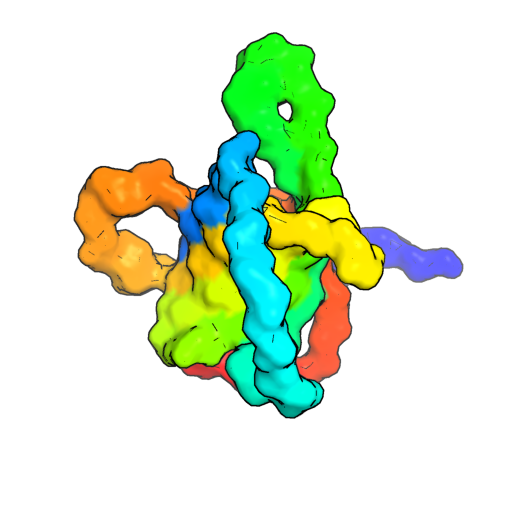-0.512 9.712 1.00 69.62 131 LEU A C 1
ATOM 1064 O O . LEU A 1 131 ? 4.827 0.483 10.159 1.00 69.62 131 LEU A O 1
ATOM 1068 N N . ALA A 1 132 ? 4.879 -1.677 9.538 1.00 67.62 132 ALA A N 1
ATOM 1069 C CA . ALA A 1 132 ? 6.293 -1.905 9.802 1.00 67.62 132 ALA A CA 1
ATOM 1070 C C . ALA A 1 132 ? 7.009 -2.374 8.528 1.00 67.62 132 ALA A C 1
ATOM 1072 O O . ALA A 1 132 ? 6.703 -3.421 7.953 1.00 67.62 132 ALA A O 1
ATOM 1073 N N . VAL A 1 133 ? 8.015 -1.605 8.113 1.00 66.12 133 VAL A N 1
ATOM 1074 C CA . VAL A 1 133 ? 8.889 -1.943 6.983 1.00 66.12 133 VAL A CA 1
ATOM 1075 C C . VAL A 1 133 ? 10.228 -2.428 7.525 1.00 66.12 133 VAL A C 1
ATOM 1077 O O . VAL A 1 133 ? 10.806 -1.810 8.424 1.00 66.12 133 VAL A O 1
ATOM 1080 N N . GLN A 1 134 ? 10.751 -3.528 6.982 1.00 64.00 134 GLN A N 1
ATOM 1081 C CA . GLN A 1 134 ? 12.137 -3.896 7.256 1.00 64.00 134 GLN A CA 1
ATOM 1082 C C . GLN A 1 134 ? 13.072 -2.964 6.498 1.00 64.00 134 GLN A C 1
ATOM 1084 O O . GLN A 1 134 ? 12.914 -2.755 5.299 1.00 64.00 134 GLN A O 1
ATOM 1089 N N . LYS A 1 135 ? 14.055 -2.402 7.208 1.00 55.84 135 LYS A N 1
ATOM 1090 C CA . LYS A 1 135 ? 14.989 -1.440 6.630 1.00 55.84 135 LYS A CA 1
ATOM 1091 C C . LYS A 1 135 ? 15.680 -2.039 5.404 1.00 55.84 135 LYS A C 1
ATOM 1093 O O . LYS A 1 135 ? 16.426 -3.012 5.514 1.00 55.84 135 LYS A O 1
ATOM 1098 N N . LEU A 1 136 ? 15.448 -1.416 4.258 1.00 55.75 136 LEU A N 1
ATOM 1099 C CA . LEU A 1 136 ? 16.168 -1.705 3.032 1.00 55.75 136 LEU A CA 1
ATOM 1100 C C . LEU A 1 136 ? 17.553 -1.037 3.086 1.00 55.75 136 LEU A C 1
ATOM 1102 O O . LEU A 1 136 ? 17.718 -0.004 3.735 1.00 55.75 136 LEU A O 1
ATOM 1106 N N . GLY A 1 137 ? 18.566 -1.636 2.457 1.00 56.19 137 GLY A N 1
ATOM 1107 C CA . GLY A 1 137 ? 19.907 -1.041 2.407 1.00 56.19 137 GLY A CA 1
ATOM 1108 C C . GLY A 1 137 ? 19.911 0.295 1.653 1.00 56.19 137 GLY A C 1
ATOM 1109 O O . GLY A 1 137 ? 19.169 0.448 0.686 1.00 56.19 137 GLY A O 1
ATOM 1110 N N . ASP A 1 138 ? 20.766 1.235 2.067 1.00 55.56 138 ASP A N 1
ATOM 1111 C CA . ASP A 1 138 ? 20.729 2.649 1.646 1.00 55.56 138 ASP A CA 1
ATOM 1112 C C . ASP A 1 138 ? 20.701 2.856 0.111 1.00 55.56 138 ASP A C 1
ATOM 1114 O O . ASP A 1 138 ? 19.999 3.728 -0.378 1.00 55.56 138 ASP A O 1
ATOM 1118 N N . GLN A 1 139 ? 21.372 2.008 -0.679 1.00 53.69 139 GLN A N 1
ATOM 1119 C CA . GLN A 1 139 ? 21.403 2.116 -2.152 1.00 53.69 139 GLN A CA 1
ATOM 1120 C C . GLN A 1 139 ? 20.080 1.790 -2.860 1.00 53.69 139 GLN A C 1
ATOM 1122 O O . GLN A 1 139 ? 19.902 2.127 -4.031 1.00 53.69 139 GLN A O 1
ATOM 1127 N N . LEU A 1 140 ? 19.173 1.072 -2.198 1.00 59.25 140 LEU A N 1
ATOM 1128 C CA . LEU A 1 140 ? 17.858 0.789 -2.760 1.00 59.25 140 LEU A CA 1
ATOM 1129 C C . LEU A 1 140 ? 16.915 1.981 -2.573 1.00 59.25 140 LEU A C 1
ATOM 1131 O O . LEU A 1 140 ? 16.028 2.153 -3.392 1.00 59.25 140 LEU A O 1
ATOM 1135 N N . HIS A 1 141 ? 17.147 2.828 -1.571 1.00 57.19 141 HIS A N 1
ATOM 1136 C CA . HIS A 1 141 ? 16.303 3.978 -1.251 1.00 57.19 141 HIS A CA 1
ATOM 1137 C C . HIS A 1 141 ? 16.219 4.998 -2.399 1.00 57.19 141 HIS A C 1
ATOM 1139 O O . HIS A 1 141 ? 15.122 5.354 -2.819 1.00 57.19 141 HIS A O 1
ATOM 1145 N N . ASP A 1 142 ? 17.357 5.387 -2.979 1.00 58.69 142 ASP A N 1
ATOM 1146 C CA . ASP A 1 142 ? 17.402 6.429 -4.019 1.00 58.69 142 ASP A CA 1
ATOM 1147 C C . ASP A 1 142 ? 16.639 6.020 -5.292 1.00 58.69 142 ASP A C 1
ATOM 1149 O O . ASP A 1 142 ? 15.917 6.812 -5.894 1.00 58.69 142 ASP A O 1
ATOM 1153 N N . LYS A 1 143 ? 16.724 4.739 -5.677 1.00 63.81 143 LYS A N 1
ATOM 1154 C CA . LYS A 1 143 ? 15.986 4.206 -6.837 1.00 63.81 143 LYS A CA 1
ATOM 1155 C C . LYS A 1 143 ? 14.473 4.202 -6.632 1.00 63.81 143 LYS A C 1
ATOM 1157 O O . LYS A 1 143 ? 13.729 4.118 -7.604 1.00 63.81 143 LYS A O 1
ATOM 1162 N N . TRP A 1 144 ? 14.015 4.215 -5.386 1.00 63.25 144 TRP A N 1
ATOM 1163 C CA . TRP A 1 144 ? 12.594 4.160 -5.070 1.00 63.25 144 TRP A CA 1
ATOM 1164 C C . TRP A 1 144 ? 11.942 5.525 -5.181 1.00 63.25 144 TRP A C 1
ATOM 1166 O O . TRP A 1 144 ? 10.844 5.626 -5.726 1.00 63.25 144 TRP A O 1
ATOM 1176 N N . GLU A 1 145 ? 12.644 6.571 -4.745 1.00 64.50 145 GLU A N 1
ATOM 1177 C CA . GLU A 1 145 ? 12.168 7.945 -4.885 1.00 64.50 145 GLU A CA 1
ATOM 1178 C C . GLU A 1 145 ? 11.950 8.309 -6.363 1.00 64.50 145 GLU A C 1
ATOM 1180 O O . GLU A 1 145 ? 10.923 8.893 -6.710 1.00 64.50 145 GLU A O 1
ATOM 1185 N N . GLU A 1 146 ? 12.840 7.875 -7.262 1.00 70.44 146 GLU A N 1
ATOM 1186 C CA . GLU A 1 146 ? 12.709 8.098 -8.713 1.00 70.44 146 GLU A CA 1
ATOM 1187 C C . GLU A 1 146 ? 11.471 7.431 -9.342 1.00 70.44 146 GLU A C 1
ATOM 1189 O O . GLU A 1 146 ? 10.941 7.906 -10.349 1.00 70.44 146 GLU A O 1
ATOM 1194 N N . LEU A 1 147 ? 11.007 6.307 -8.786 1.00 66.75 147 LEU A N 1
ATOM 1195 C CA . LEU A 1 147 ? 9.840 5.581 -9.303 1.00 66.75 147 LEU A CA 1
ATOM 1196 C C . LEU A 1 147 ? 8.513 6.151 -8.783 1.00 66.75 147 LEU A C 1
ATOM 1198 O O . LEU A 1 147 ? 7.458 5.889 -9.374 1.00 66.75 147 LEU A O 1
ATOM 1202 N N . GLU A 1 148 ? 8.574 6.935 -7.708 1.00 65.81 148 GLU A N 1
ATOM 1203 C CA . GLU A 1 148 ? 7.436 7.521 -6.994 1.00 65.81 148 GLU A CA 1
ATOM 1204 C C . GLU A 1 148 ? 7.273 9.034 -7.225 1.00 65.81 148 GLU A C 1
ATOM 1206 O O . GLU A 1 148 ? 6.270 9.605 -6.789 1.00 65.81 148 GLU A O 1
ATOM 1211 N N . THR A 1 149 ? 8.208 9.673 -7.942 1.00 55.50 149 THR A N 1
ATOM 1212 C CA . THR A 1 149 ? 8.203 11.109 -8.289 1.00 55.50 149 THR A CA 1
ATOM 1213 C C . THR A 1 149 ? 8.377 11.350 -9.791 1.00 55.50 149 THR A C 1
ATOM 1215 O O . THR A 1 149 ? 7.605 12.137 -10.389 1.00 55.50 149 THR A O 1
#

Radius of gyration: 16.61 Å; chains: 1; bounding box: 40×41×39 Å

Foldseek 3Di:
DDDPPPLQPCDAPLQQKKKFKDFDPDDPPDDDPDPPPPPVVVLVQQDFKKWFWDWPPVCVVVVHTDIAIWIWGWGLPAAQKIKTFIWRDPDPPTDGGIMMIIGGPVVLVPDDPVVNVSIDGCNCRSNVVRIGGDDDPPVVRVVVVRSRD

Organism: NCBI:txid245834

Secondary structure (DSSP, 8-state):
---GGGSTT---GGGGEEEEEEE-SS-------PPP-TT-GGGGG--EEEEEEEE-HHHHHTT---EEEEEEEEEEEETTEEEEEEES-SSTTPPEEEEEEEEEHHHHTTS-HHHHTT-EETHHHHHTT-EEEPPPPHHHHHHHHHHH-

pLDDT: mean 71.24, std 18.96, range [22.56, 93.06]

Sequence (149 aa):
MPTYRSLVHQVSPVCNLITLVSISRHLLINFPAMAPNAEFMPLHNICEWLNALHVYTDEARNGKTRALEAHHYCSHVRKNLRQCLIYDSGRQDARLIGVEYMVPKQVYEKLDAEEQKLWHSHEFEVVSGMLAVQKLGDQLHDKWEELET